Protein AF-A0A7W8QLI1-F1 (afdb_monomer)

Structure (mmCIF, N/CA/C/O backbone):
data_AF-A0A7W8QLI1-F1
#
_entry.id   AF-A0A7W8QLI1-F1
#
loop_
_atom_site.group_PDB
_atom_site.id
_atom_site.type_symbol
_atom_site.label_atom_id
_atom_site.label_alt_id
_atom_site.label_comp_id
_atom_site.label_asym_id
_atom_site.label_entity_id
_atom_site.label_seq_id
_atom_site.pdbx_PDB_ins_code
_atom_site.Cartn_x
_atom_site.Cartn_y
_atom_site.Cartn_z
_atom_site.occupancy
_atom_site.B_iso_or_equiv
_atom_site.auth_seq_id
_atom_site.auth_comp_id
_atom_site.auth_asym_id
_atom_site.auth_atom_id
_atom_site.pdbx_PDB_model_num
ATOM 1 N N . MET A 1 1 ? -13.094 5.333 18.932 1.00 64.50 1 MET A N 1
ATOM 2 C CA . MET A 1 1 ? -11.753 5.865 18.576 1.00 64.50 1 MET A CA 1
ATOM 3 C C . MET A 1 1 ? -10.749 4.792 18.133 1.00 64.50 1 MET A C 1
ATOM 5 O O . MET A 1 1 ? -9.987 5.063 17.218 1.00 64.50 1 MET A O 1
ATOM 9 N N . LYS A 1 2 ? -10.759 3.569 18.695 1.00 74.00 2 LYS A N 1
ATOM 10 C CA . LYS A 1 2 ? -9.807 2.491 18.329 1.00 74.00 2 LYS A CA 1
ATOM 11 C C . LYS A 1 2 ? -9.766 2.136 16.828 1.00 74.00 2 LYS A C 1
ATOM 13 O O . LYS A 1 2 ? -8.689 1.942 16.279 1.00 74.00 2 LYS A O 1
ATOM 18 N N . ILE A 1 3 ? -10.921 2.112 16.159 1.00 79.50 3 ILE A N 1
ATOM 19 C CA . ILE A 1 3 ? -11.038 1.781 14.724 1.00 79.50 3 ILE A CA 1
ATOM 20 C C . ILE A 1 3 ? -10.428 2.878 13.838 1.00 79.50 3 ILE A C 1
ATOM 22 O O . ILE A 1 3 ? -9.751 2.577 12.862 1.00 79.50 3 ILE A O 1
ATOM 26 N N . PHE A 1 4 ? -10.608 4.146 14.218 1.00 79.75 4 PHE A N 1
ATOM 27 C CA . PHE A 1 4 ? -10.034 5.283 13.497 1.00 79.75 4 PHE A CA 1
ATOM 28 C C . PHE A 1 4 ? -8.500 5.267 13.556 1.00 79.75 4 PHE A C 1
ATOM 30 O O . PHE A 1 4 ? -7.846 5.401 12.529 1.00 79.75 4 PHE A O 1
ATOM 37 N N . GLY A 1 5 ? -7.920 4.994 14.732 1.00 82.50 5 GLY A N 1
ATOM 38 C CA . GLY A 1 5 ? -6.468 4.834 14.870 1.00 82.50 5 GLY A CA 1
ATOM 39 C C . GLY A 1 5 ? -5.912 3.677 14.032 1.00 82.50 5 GLY A C 1
ATOM 40 O O . GLY A 1 5 ? -4.884 3.831 13.381 1.00 82.50 5 GLY A O 1
ATOM 41 N N . ALA A 1 6 ? -6.621 2.543 13.980 1.00 83.25 6 ALA A N 1
ATOM 42 C CA . ALA A 1 6 ? -6.238 1.408 13.138 1.00 83.25 6 ALA A CA 1
ATOM 43 C C . ALA A 1 6 ? -6.318 1.731 11.636 1.00 83.25 6 ALA A C 1
ATOM 45 O O . ALA A 1 6 ? -5.451 1.299 10.884 1.00 83.25 6 ALA A O 1
ATOM 46 N N . ALA A 1 7 ? -7.311 2.514 11.203 1.00 81.12 7 ALA A N 1
ATOM 47 C CA . ALA A 1 7 ? -7.433 2.958 9.814 1.00 81.12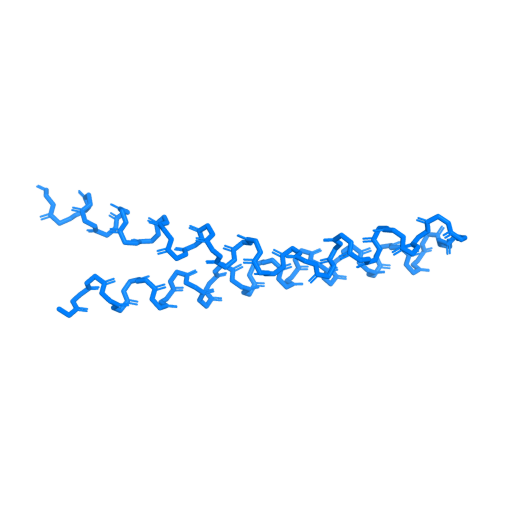 7 ALA A CA 1
ATOM 48 C C . ALA A 1 7 ? -6.286 3.895 9.415 1.00 81.12 7 ALA A C 1
ATOM 50 O O . ALA A 1 7 ? -5.695 3.715 8.356 1.00 81.12 7 ALA A O 1
ATOM 51 N N . VAL A 1 8 ? -5.926 4.851 10.280 1.00 85.75 8 VAL A N 1
ATOM 52 C CA . VAL A 1 8 ? -4.801 5.771 10.042 1.00 85.75 8 VAL A CA 1
ATOM 53 C C . VAL A 1 8 ? -3.471 5.015 10.015 1.00 85.75 8 VAL A C 1
ATOM 55 O O . VAL A 1 8 ? -2.675 5.216 9.104 1.00 85.75 8 VAL A O 1
ATOM 58 N N . LEU A 1 9 ? -3.243 4.091 10.953 1.00 86.75 9 LEU A N 1
ATOM 59 C CA . LEU A 1 9 ? -2.049 3.237 10.940 1.00 86.75 9 LEU A CA 1
ATOM 60 C C . LEU A 1 9 ? -2.004 2.332 9.703 1.00 86.75 9 LEU A C 1
ATOM 62 O O . LEU A 1 9 ? -0.939 2.143 9.122 1.00 86.75 9 LEU A O 1
ATOM 66 N N . GLY A 1 10 ? -3.155 1.812 9.277 1.00 86.12 10 GLY A N 1
ATOM 67 C CA . GLY A 1 10 ? -3.299 1.052 8.041 1.00 86.12 10 GLY A CA 1
ATOM 68 C C . GLY A 1 10 ? -2.988 1.875 6.794 1.00 86.12 10 GLY A C 1
ATOM 69 O O . GLY A 1 10 ? -2.268 1.395 5.925 1.00 86.12 10 GLY A O 1
ATOM 70 N N . LEU A 1 11 ? -3.468 3.120 6.726 1.00 84.38 11 LEU A N 1
ATOM 71 C CA . LEU A 1 11 ? -3.165 4.067 5.648 1.00 84.38 11 LEU A CA 1
ATOM 72 C C . LEU A 1 11 ? -1.666 4.344 5.563 1.00 84.38 11 LEU A C 1
ATOM 74 O O . LEU A 1 11 ? -1.082 4.209 4.494 1.00 84.38 11 LEU A O 1
ATOM 78 N N . VAL A 1 12 ? -1.041 4.692 6.690 1.00 88.25 12 VAL A N 1
ATOM 79 C CA . VAL A 1 12 ? 0.390 5.023 6.741 1.00 88.25 12 VAL A CA 1
ATOM 80 C C . VAL A 1 12 ? 1.244 3.794 6.429 1.00 88.25 12 VAL A C 1
ATOM 82 O O . VAL A 1 12 ? 2.155 3.874 5.610 1.00 88.25 12 VAL A O 1
ATOM 85 N N . GLY A 1 13 ? 0.930 2.643 7.028 1.00 86.50 13 GLY A N 1
ATOM 86 C CA . GLY A 1 13 ? 1.654 1.395 6.784 1.00 86.50 13 GLY A CA 1
ATOM 87 C C . GLY A 1 13 ? 1.501 0.900 5.346 1.00 86.50 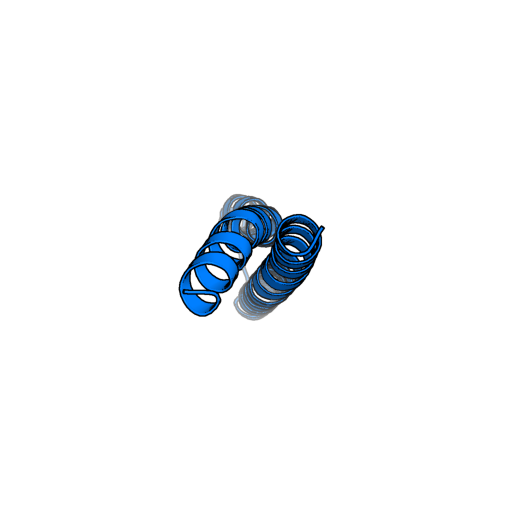13 GLY A C 1
ATOM 88 O O . GLY A 1 13 ? 2.485 0.525 4.713 1.00 86.50 13 GLY A O 1
ATOM 89 N N . GLY A 1 14 ? 0.283 0.956 4.803 1.00 85.75 14 GLY A N 1
ATOM 90 C CA . GLY A 1 14 ? 0.009 0.625 3.409 1.00 85.75 14 GLY A CA 1
ATOM 91 C C . GLY A 1 14 ? 0.724 1.571 2.446 1.00 85.75 14 GLY A C 1
ATOM 92 O O . GLY A 1 14 ? 1.339 1.106 1.489 1.00 85.75 14 GLY A O 1
ATOM 93 N N . TRP A 1 15 ? 0.714 2.877 2.723 1.00 89.94 15 TRP A N 1
ATOM 94 C CA . TRP A 1 15 ? 1.418 3.872 1.915 1.00 89.94 15 TRP A CA 1
ATOM 95 C C . TRP A 1 15 ? 2.927 3.630 1.899 1.00 89.94 15 TRP A C 1
ATOM 97 O O . TRP A 1 15 ? 3.514 3.550 0.824 1.00 89.94 15 TRP A O 1
ATOM 107 N N . LEU A 1 16 ? 3.545 3.432 3.070 1.00 88.75 16 LEU A N 1
ATOM 108 C CA . LEU A 1 16 ? 4.978 3.146 3.185 1.00 88.75 16 LEU A CA 1
ATOM 109 C C . LEU A 1 16 ? 5.363 1.870 2.435 1.00 88.75 16 LEU A C 1
ATOM 111 O O . LEU A 1 16 ? 6.368 1.856 1.728 1.00 88.75 16 LEU A O 1
ATOM 115 N N . LEU A 1 17 ? 4.558 0.810 2.551 1.00 88.12 17 LEU A N 1
ATOM 116 C CA . LEU A 1 17 ? 4.825 -0.453 1.869 1.00 88.12 17 LEU A CA 1
ATOM 117 C C . LEU A 1 17 ? 4.783 -0.291 0.345 1.00 88.12 17 LEU A C 1
ATOM 119 O O . LEU A 1 17 ? 5.670 -0.782 -0.350 1.00 88.12 17 LEU A O 1
ATOM 123 N N . GLY A 1 18 ? 3.782 0.422 -0.177 1.00 87.12 18 GLY A N 1
ATOM 124 C CA . GLY A 1 18 ? 3.702 0.690 -1.610 1.00 87.12 18 GLY A CA 1
ATOM 125 C C . GLY A 1 18 ? 4.751 1.679 -2.094 1.00 87.12 18 GLY A C 1
ATOM 126 O O . GLY A 1 18 ? 5.221 1.530 -3.214 1.00 87.12 18 GLY A O 1
ATOM 127 N N . PHE A 1 19 ? 5.174 2.631 -1.259 1.00 88.19 19 PHE A N 1
ATOM 128 C CA . PHE A 1 19 ? 6.311 3.504 -1.544 1.00 88.19 19 PHE A CA 1
ATOM 129 C C . PHE A 1 19 ? 7.601 2.697 -1.692 1.00 88.19 19 PHE A C 1
ATOM 131 O O . PHE A 1 19 ? 8.274 2.825 -2.706 1.00 88.19 19 PHE A O 1
ATOM 138 N N . LEU A 1 20 ? 7.893 1.787 -0.760 1.00 89.81 20 LEU A N 1
ATOM 139 C CA . LEU A 1 20 ? 9.045 0.884 -0.855 1.00 89.81 20 LEU A CA 1
ATOM 140 C C . LEU A 1 20 ? 9.012 0.021 -2.122 1.00 89.81 20 LEU A C 1
ATOM 142 O O . LE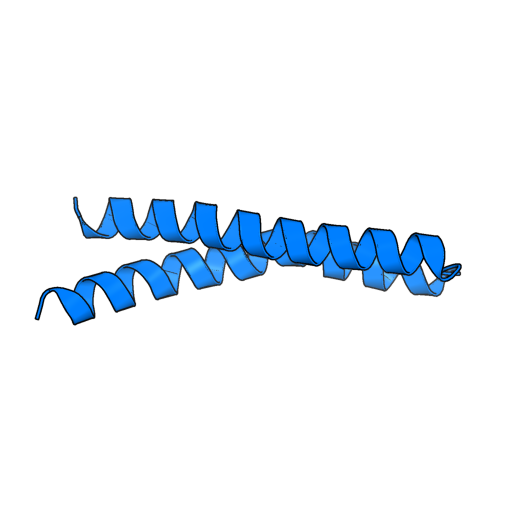U A 1 20 ? 10.019 -0.078 -2.822 1.00 89.81 20 LEU A O 1
ATOM 146 N N . LEU A 1 21 ? 7.857 -0.574 -2.437 1.00 87.25 21 LEU A N 1
ATOM 147 C CA . LEU A 1 21 ? 7.684 -1.358 -3.663 1.00 87.25 21 LEU A CA 1
ATOM 148 C C . LEU A 1 21 ? 7.899 -0.488 -4.911 1.00 87.25 21 LEU A C 1
ATOM 150 O O . LEU A 1 21 ? 8.583 -0.892 -5.848 1.00 87.25 21 LEU A O 1
ATOM 154 N N . SER A 1 22 ? 7.336 0.721 -4.895 1.00 86.38 22 SER A N 1
ATOM 155 C CA . SER A 1 22 ? 7.404 1.691 -5.983 1.00 86.38 22 SER A CA 1
ATOM 156 C C . SER A 1 22 ? 8.835 2.161 -6.249 1.00 86.38 22 SER A C 1
ATOM 158 O O . SER A 1 22 ? 9.293 2.162 -7.394 1.00 86.38 22 SER A O 1
ATOM 160 N N . SER A 1 23 ? 9.572 2.490 -5.186 1.00 84.00 23 SER A N 1
ATOM 161 C CA . SER A 1 23 ? 10.984 2.858 -5.254 1.00 84.00 23 SER A CA 1
ATOM 162 C C . SER A 1 23 ? 11.844 1.699 -5.749 1.00 84.00 23 SER A C 1
ATOM 164 O O . SER A 1 23 ? 12.692 1.906 -6.609 1.00 84.00 23 SER A O 1
ATOM 166 N N . GLY A 1 24 ? 11.604 0.473 -5.268 1.00 85.12 24 GLY A N 1
ATOM 167 C CA . GLY A 1 24 ? 12.346 -0.709 -5.711 1.00 85.12 24 GLY A CA 1
ATOM 168 C C . GLY A 1 24 ? 12.211 -0.968 -7.214 1.00 85.12 24 GLY A C 1
ATOM 169 O O . GLY A 1 24 ? 13.203 -1.251 -7.882 1.00 85.12 24 GLY A O 1
ATOM 170 N N . VAL A 1 25 ? 11.004 -0.810 -7.764 1.00 84.69 25 VAL A N 1
ATOM 171 C CA . VAL A 1 25 ? 10.765 -0.969 -9.206 1.00 84.69 25 VAL A CA 1
ATOM 172 C C . VAL A 1 25 ? 11.394 0.170 -10.013 1.00 84.69 25 VAL A C 1
ATOM 174 O O . VAL A 1 25 ? 11.994 -0.107 -11.047 1.00 84.69 25 VAL A O 1
ATOM 177 N N . HIS A 1 26 ? 11.322 1.423 -9.549 1.00 81.06 26 HIS A N 1
ATOM 178 C CA . HIS A 1 26 ? 12.007 2.540 -10.216 1.00 81.06 26 HIS A CA 1
ATOM 179 C C . HIS A 1 26 ? 13.520 2.323 -10.285 1.00 81.06 26 HIS A C 1
ATOM 181 O O . HIS A 1 26 ? 14.099 2.456 -11.359 1.00 81.06 26 HIS A O 1
ATOM 187 N N . ILE A 1 27 ? 14.132 1.907 -9.172 1.00 83.12 27 ILE A N 1
ATOM 188 C CA . ILE A 1 27 ? 15.555 1.560 -9.123 1.00 83.12 27 ILE A CA 1
ATOM 189 C C . ILE A 1 27 ? 15.842 0.442 -10.135 1.00 83.12 27 ILE A C 1
ATOM 191 O O . ILE A 1 27 ? 16.716 0.585 -10.982 1.00 83.12 27 ILE A O 1
ATOM 195 N N . ALA A 1 28 ? 15.070 -0.648 -10.124 1.00 83.00 28 ALA A N 1
ATOM 196 C CA . ALA A 1 28 ? 15.275 -1.752 -11.061 1.00 83.00 28 ALA A CA 1
ATOM 197 C C . ALA A 1 28 ? 15.178 -1.322 -12.539 1.00 83.00 28 ALA A C 1
ATOM 199 O O . ALA A 1 28 ? 15.988 -1.757 -13.354 1.00 83.00 28 ALA A O 1
ATOM 200 N N . LEU A 1 29 ? 14.221 -0.457 -12.889 1.00 82.00 29 LEU A N 1
ATOM 201 C CA . LEU A 1 29 ? 14.047 0.054 -14.254 1.00 82.00 29 LEU A CA 1
ATOM 202 C C . LEU A 1 29 ? 15.197 0.961 -14.700 1.00 82.00 29 LEU A C 1
ATOM 204 O O . LEU A 1 29 ? 15.596 0.909 -15.864 1.00 82.00 29 LEU A O 1
ATOM 208 N N . GLU A 1 30 ? 15.738 1.762 -13.782 1.00 77.56 30 GLU A N 1
ATOM 209 C CA . GLU A 1 30 ? 16.897 2.619 -14.033 1.00 77.56 30 GLU A CA 1
ATOM 210 C C . GLU A 1 30 ? 18.157 1.778 -14.298 1.00 77.56 30 GLU A C 1
ATOM 212 O O . GLU A 1 30 ? 18.884 2.030 -15.258 1.00 77.56 30 GLU A O 1
ATOM 217 N N . PHE A 1 31 ? 18.363 0.705 -13.526 1.00 79.31 31 PHE A N 1
ATOM 218 C CA . PHE A 1 31 ? 19.493 -0.214 -13.707 1.00 79.31 31 PHE A CA 1
ATOM 219 C C . PHE A 1 31 ? 19.378 -1.111 -14.951 1.00 79.31 31 PHE A C 1
ATOM 221 O O . PHE A 1 31 ? 20.400 -1.513 -15.506 1.00 79.31 31 PHE A O 1
ATOM 228 N N . LEU A 1 32 ? 18.161 -1.438 -15.398 1.00 79.75 32 LEU A N 1
ATOM 229 C CA . LEU A 1 32 ? 17.914 -2.325 -16.544 1.00 79.75 32 LEU A CA 1
ATOM 230 C C . LEU A 1 32 ? 17.769 -1.582 -17.886 1.00 79.75 32 LEU A C 1
ATOM 232 O O . LEU A 1 32 ? 17.545 -2.226 -18.910 1.00 79.75 32 LEU A O 1
ATOM 236 N N . GLY A 1 33 ? 17.927 -0.253 -17.905 1.00 67.88 33 GLY A N 1
ATOM 237 C CA . GLY A 1 33 ? 17.954 0.543 -19.137 1.00 67.88 33 GLY A CA 1
ATOM 238 C C . GLY A 1 33 ? 16.584 0.718 -19.798 1.00 67.88 33 GLY A C 1
ATOM 239 O O . GLY A 1 33 ? 16.450 0.524 -21.006 1.00 67.88 33 GLY A O 1
ATOM 240 N N . GLY A 1 34 ? 15.553 1.064 -19.019 1.00 66.88 34 GLY A N 1
ATOM 241 C CA . GLY A 1 34 ? 14.189 1.245 -19.523 1.00 66.88 34 GLY A CA 1
ATOM 242 C C . GLY A 1 34 ? 14.074 2.288 -20.650 1.00 66.88 34 GLY A C 1
ATOM 243 O O . GLY A 1 34 ? 14.198 3.485 -20.411 1.00 66.88 34 GLY A O 1
ATOM 244 N N . GLY A 1 35 ? 13.790 1.831 -21.877 1.00 65.31 35 GLY A N 1
ATOM 245 C CA . GLY A 1 35 ? 13.437 2.671 -23.034 1.00 65.31 35 GLY A CA 1
ATOM 246 C C . GLY A 1 35 ? 12.029 3.279 -22.936 1.00 65.31 35 GLY A C 1
ATOM 247 O O . GLY A 1 35 ? 11.409 3.233 -21.879 1.00 65.31 35 GLY A O 1
ATOM 248 N N . ALA A 1 36 ? 11.497 3.837 -24.030 1.00 59.69 36 ALA A N 1
ATOM 249 C CA . ALA A 1 36 ? 10.232 4.598 -24.063 1.00 59.69 36 ALA A CA 1
ATOM 250 C C . ALA A 1 36 ? 8.995 3.880 -23.459 1.00 59.69 36 ALA A C 1
ATOM 252 O O . ALA A 1 36 ? 8.086 4.544 -22.962 1.00 59.69 36 ALA A O 1
ATOM 253 N N . ASP A 1 37 ? 8.988 2.543 -23.399 1.00 65.00 37 ASP A N 1
ATOM 254 C CA . ASP A 1 37 ? 7.942 1.747 -22.730 1.00 65.00 37 ASP A CA 1
ATOM 255 C C . ASP A 1 37 ? 7.945 1.883 -21.191 1.00 65.00 37 ASP A C 1
ATOM 257 O O . ASP A 1 37 ? 6.964 1.562 -20.516 1.00 65.00 37 ASP A O 1
ATOM 261 N N . SER A 1 38 ? 9.022 2.414 -20.608 1.00 66.25 38 SER A N 1
ATOM 262 C CA . SER A 1 38 ? 9.165 2.628 -19.164 1.00 66.25 38 SER A CA 1
ATOM 263 C C . SER A 1 38 ? 8.278 3.750 -18.623 1.00 66.25 38 SER A C 1
ATOM 265 O O . SER A 1 38 ? 7.992 3.758 -17.429 1.00 66.25 38 SER A O 1
ATOM 267 N N . THR A 1 39 ? 7.774 4.662 -19.467 1.00 72.12 39 THR A N 1
ATOM 268 C CA . THR A 1 39 ? 6.898 5.760 -19.019 1.00 72.12 39 THR A CA 1
ATOM 269 C C . THR A 1 39 ? 5.565 5.239 -18.477 1.00 72.12 39 THR A C 1
ATOM 271 O O . THR A 1 39 ? 5.111 5.685 -17.424 1.00 72.12 39 THR A O 1
ATOM 274 N N . GLY A 1 40 ? 4.956 4.250 -19.141 1.00 74.56 40 GLY A N 1
ATOM 275 C CA . GLY A 1 40 ? 3.724 3.620 -18.654 1.00 74.56 40 GLY A CA 1
ATOM 276 C C . GLY A 1 40 ? 3.945 2.873 -17.337 1.00 74.56 40 GLY A C 1
ATOM 277 O O . GLY A 1 40 ? 3.129 2.963 -16.417 1.00 74.56 40 GLY A O 1
ATOM 278 N N . VAL A 1 41 ? 5.092 2.200 -17.217 1.00 74.31 41 VAL A N 1
ATOM 279 C CA . VAL A 1 41 ? 5.486 1.504 -15.989 1.00 74.31 41 VAL A CA 1
ATOM 280 C C . VAL A 1 41 ? 5.743 2.504 -14.859 1.00 74.31 41 VAL A C 1
ATOM 282 O O . VAL A 1 41 ? 5.227 2.307 -13.766 1.00 74.31 41 VAL A O 1
ATOM 285 N N . ALA A 1 42 ? 6.434 3.617 -15.111 1.00 73.12 42 ALA A N 1
ATOM 286 C CA . ALA A 1 42 ? 6.691 4.659 -14.116 1.00 73.12 42 ALA A C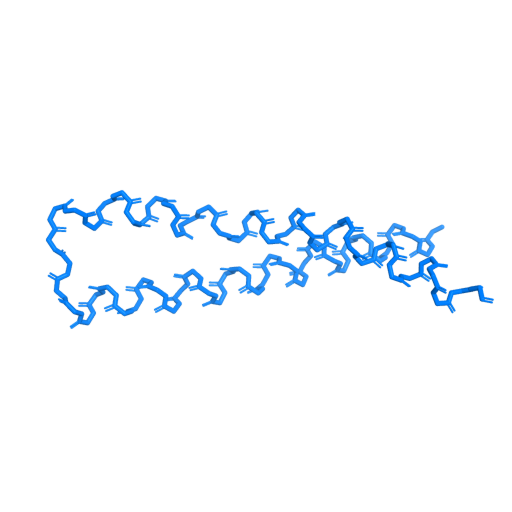A 1
ATOM 287 C C . ALA A 1 42 ? 5.390 5.267 -13.558 1.00 73.12 42 ALA A C 1
ATOM 289 O O . ALA A 1 42 ? 5.256 5.433 -12.344 1.00 73.12 42 ALA A O 1
ATOM 290 N N . ILE A 1 43 ? 4.392 5.515 -14.417 1.00 78.00 43 ILE A N 1
ATOM 291 C CA . ILE A 1 43 ? 3.067 5.999 -13.993 1.00 78.00 43 ILE A CA 1
ATOM 292 C C . ILE A 1 43 ? 2.359 4.954 -13.120 1.00 78.00 43 ILE A C 1
ATOM 294 O O . ILE A 1 43 ? 1.877 5.282 -12.035 1.00 78.00 43 ILE A O 1
ATOM 298 N N . ALA A 1 44 ? 2.314 3.692 -13.560 1.00 79.50 44 ALA A N 1
ATOM 299 C CA . ALA A 1 44 ? 1.672 2.619 -12.802 1.00 79.50 44 ALA A CA 1
ATOM 300 C C . ALA A 1 44 ? 2.338 2.415 -11.432 1.00 79.50 44 ALA A C 1
ATOM 302 O O . ALA A 1 44 ? 1.660 2.296 -10.412 1.00 79.50 44 ALA A O 1
ATOM 303 N N . VAL A 1 45 ? 3.669 2.444 -11.401 1.00 83.00 45 VAL A N 1
ATOM 304 C CA . VAL A 1 45 ? 4.489 2.295 -10.198 1.00 83.00 45 VAL A CA 1
ATOM 305 C C . VAL A 1 45 ? 4.314 3.496 -9.261 1.00 83.00 45 VAL A C 1
ATOM 307 O O . VAL A 1 45 ? 4.252 3.316 -8.046 1.00 83.00 45 VAL A O 1
ATOM 310 N N . GLY A 1 46 ? 4.137 4.709 -9.792 1.00 80.38 46 GLY A N 1
ATOM 311 C CA . GLY A 1 46 ? 3.805 5.906 -9.013 1.00 80.38 46 GLY A CA 1
ATOM 312 C C . GLY A 1 46 ? 2.439 5.843 -8.314 1.00 80.38 46 GLY A C 1
ATOM 313 O O . GLY A 1 46 ? 2.249 6.484 -7.283 1.00 80.38 46 GLY A O 1
ATOM 314 N N . LEU A 1 47 ? 1.499 5.033 -8.818 1.00 83.94 47 LEU A N 1
ATOM 315 C CA . LEU A 1 47 ? 0.182 4.825 -8.202 1.00 83.94 47 LEU A CA 1
ATOM 316 C C . LEU A 1 47 ? 0.180 3.752 -7.099 1.00 83.94 47 LEU A C 1
ATOM 318 O O . LEU A 1 47 ? -0.728 3.735 -6.262 1.00 83.94 47 LEU A O 1
ATOM 322 N N . VAL A 1 48 ? 1.199 2.887 -7.058 1.00 86.62 48 VAL A N 1
ATOM 323 C CA . VAL A 1 48 ? 1.317 1.781 -6.090 1.00 86.62 48 VAL A CA 1
ATOM 324 C C . VAL A 1 48 ? 1.184 2.238 -4.628 1.00 86.62 48 VAL A C 1
ATOM 326 O O . VAL A 1 48 ? 0.394 1.613 -3.919 1.00 86.62 48 VAL A O 1
ATOM 329 N N . PRO A 1 49 ? 1.838 3.326 -4.161 1.00 84.19 49 PRO A N 1
ATOM 330 C CA . PRO A 1 49 ? 1.724 3.785 -2.771 1.00 84.19 49 PRO A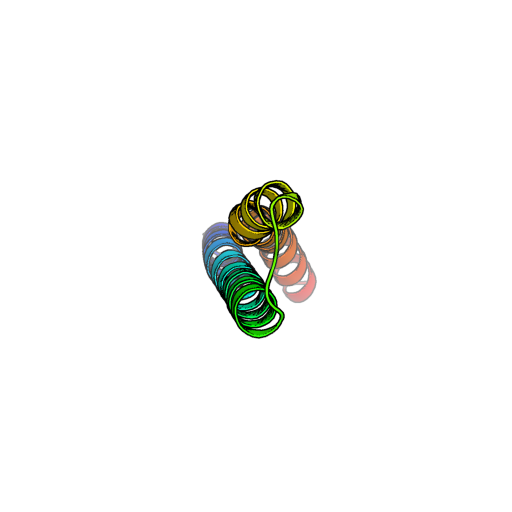 CA 1
ATOM 331 C C . PRO A 1 49 ? 0.291 4.135 -2.370 1.00 84.19 49 PRO A C 1
ATOM 333 O O . PRO A 1 49 ? -0.127 3.883 -1.242 1.00 84.19 49 PRO A O 1
ATOM 336 N N . TYR A 1 50 ? -0.489 4.698 -3.291 1.00 82.75 50 TYR A N 1
ATOM 337 C CA . TYR A 1 50 ? -1.873 5.086 -3.027 1.00 82.75 50 TYR A CA 1
ATOM 338 C C . TYR A 1 50 ? -2.799 3.866 -2.987 1.00 82.75 50 TYR A C 1
ATOM 340 O O . TYR A 1 50 ? -3.648 3.761 -2.100 1.00 82.75 50 TYR A O 1
ATOM 348 N N . GLY A 1 51 ? -2.604 2.911 -3.902 1.00 85.81 51 GLY A N 1
ATOM 349 C CA . GLY A 1 51 ? -3.366 1.662 -3.922 1.00 85.81 51 GLY A CA 1
ATOM 350 C C . GLY A 1 51 ? -3.149 0.829 -2.657 1.00 85.81 51 GLY A C 1
ATOM 351 O O . GLY A 1 51 ? -4.108 0.391 -2.019 1.00 85.81 51 GLY A O 1
ATOM 352 N N . THR A 1 52 ? -1.898 0.662 -2.230 1.00 85.88 52 THR A N 1
ATOM 353 C CA . THR A 1 52 ? -1.576 -0.083 -1.006 1.00 85.88 52 THR A CA 1
ATOM 354 C C . THR A 1 52 ? -2.014 0.657 0.255 1.00 85.88 52 THR A C 1
ATOM 356 O O . THR A 1 52 ? -2.438 0.004 1.209 1.00 85.88 52 THR A O 1
ATOM 359 N N . ALA A 1 53 ? -1.983 1.995 0.269 1.00 83.44 53 ALA A N 1
ATOM 360 C CA . ALA A 1 53 ? -2.544 2.795 1.357 1.00 83.44 53 ALA A CA 1
ATOM 361 C C . ALA A 1 53 ? -4.044 2.538 1.529 1.00 83.44 53 ALA A C 1
ATOM 363 O O . ALA A 1 53 ? -4.491 2.294 2.646 1.00 83.44 53 ALA A O 1
ATOM 364 N N . LEU A 1 54 ? -4.812 2.527 0.433 1.00 86.06 54 LEU A N 1
ATOM 365 C CA . LEU A 1 54 ? -6.247 2.224 0.459 1.00 86.06 54 LEU A CA 1
ATOM 366 C C . LEU A 1 54 ? -6.523 0.803 0.962 1.00 86.06 54 LEU A C 1
ATOM 368 O O . LEU A 1 54 ? -7.401 0.608 1.801 1.00 86.06 54 LEU A O 1
ATOM 372 N N . ILE A 1 55 ? -5.743 -0.185 0.514 1.00 87.88 55 ILE A N 1
ATOM 373 C CA . ILE A 1 55 ? -5.856 -1.564 1.011 1.00 87.88 55 ILE A CA 1
ATOM 374 C C . ILE A 1 55 ? -5.559 -1.608 2.514 1.00 87.88 55 ILE A C 1
ATOM 376 O O . ILE A 1 55 ? -6.343 -2.165 3.280 1.00 87.88 55 ILE A O 1
ATOM 380 N N . GLY A 1 56 ? -4.471 -0.978 2.961 1.00 82.56 56 GLY A N 1
ATOM 381 C CA . GLY A 1 56 ? -4.110 -0.899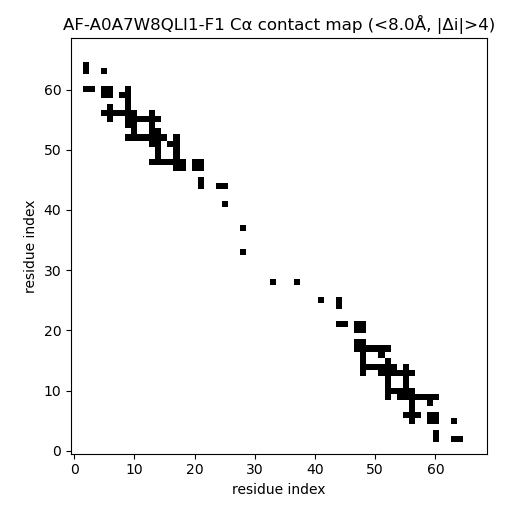 4.375 1.00 82.56 56 GLY A CA 1
ATOM 382 C C . GLY A 1 56 ? -5.183 -0.211 5.225 1.00 82.56 56 GLY A C 1
ATOM 383 O O . GLY A 1 56 ? -5.511 -0.703 6.307 1.00 82.56 56 GLY A O 1
ATOM 384 N N . ALA A 1 57 ? -5.795 0.859 4.707 1.00 84.31 57 ALA A N 1
ATOM 385 C CA . ALA A 1 57 ? -6.892 1.594 5.338 1.00 84.31 57 ALA A CA 1
ATOM 386 C C . ALA A 1 57 ? -8.116 0.722 5.623 1.00 84.31 57 ALA A C 1
ATOM 388 O O . ALA A 1 57 ? -8.801 0.936 6.619 1.00 84.31 57 ALA A O 1
ATOM 389 N N . VAL A 1 58 ? -8.398 -0.247 4.749 1.00 86.56 58 VAL A N 1
ATOM 390 C CA . VAL A 1 58 ? -9.547 -1.155 4.865 1.00 86.56 58 VAL A CA 1
ATOM 391 C C . VAL A 1 58 ? -9.184 -2.398 5.678 1.00 86.56 58 VAL A C 1
ATOM 393 O O . VAL A 1 58 ? -9.940 -2.816 6.554 1.00 86.56 58 VAL A O 1
ATOM 396 N N . VAL A 1 59 ? -8.012 -2.984 5.430 1.00 85.50 59 VAL A N 1
ATOM 397 C CA . VAL A 1 59 ? -7.585 -4.241 6.057 1.00 85.50 59 VAL A CA 1
ATOM 398 C C . VAL A 1 59 ? -7.269 -4.050 7.541 1.00 85.50 59 VAL A C 1
ATOM 400 O O . VAL A 1 59 ? -7.697 -4.867 8.358 1.00 85.50 59 VAL A O 1
ATOM 403 N N . ALA A 1 60 ? -6.567 -2.980 7.928 1.00 84.94 60 ALA A N 1
ATOM 404 C CA . ALA A 1 60 ? -6.143 -2.796 9.317 1.00 84.94 60 ALA A CA 1
ATOM 405 C C . ALA A 1 60 ? -7.323 -2.673 10.308 1.00 84.94 60 ALA A C 1
ATOM 407 O O . ALA A 1 60 ? -7.301 -3.364 11.332 1.00 84.94 60 ALA A O 1
ATOM 408 N N . PRO A 1 61 ? -8.397 -1.906 10.023 1.00 79.19 61 PRO A N 1
ATOM 409 C CA . PRO A 1 61 ? -9.602 -1.892 10.852 1.00 79.19 61 PRO A CA 1
ATOM 410 C C . PRO A 1 61 ? -10.306 -3.245 10.938 1.00 79.19 61 PRO A C 1
ATOM 412 O O . PRO A 1 61 ? -10.743 -3.632 12.020 1.00 79.19 61 PRO A O 1
ATOM 415 N N . VAL A 1 62 ? -10.399 -3.981 9.823 1.00 85.06 62 VAL A N 1
ATOM 416 C CA . VAL A 1 62 ? -11.042 -5.305 9.781 1.00 85.06 62 VAL A CA 1
ATOM 417 C C . VAL A 1 62 ? -10.281 -6.301 10.653 1.00 85.06 62 VAL A C 1
ATOM 419 O O . VAL A 1 62 ? -10.889 -7.027 11.440 1.00 85.06 62 VAL A O 1
ATOM 422 N N . VAL A 1 63 ? -8.950 -6.314 10.566 1.00 84.44 63 VAL A N 1
ATOM 423 C CA . VAL A 1 63 ? -8.097 -7.167 11.404 1.00 84.44 63 VAL A CA 1
ATOM 424 C C . VAL A 1 63 ? -8.208 -6.768 12.878 1.00 84.44 63 VAL A C 1
ATOM 426 O O . VAL A 1 63 ? -8.364 -7.639 13.734 1.00 84.44 63 VAL A O 1
ATOM 429 N N . ALA A 1 64 ? -8.183 -5.467 13.184 1.00 82.62 64 ALA A N 1
ATOM 430 C CA . ALA A 1 64 ? -8.331 -4.968 14.549 1.00 82.62 64 ALA A CA 1
ATOM 431 C C . ALA A 1 64 ? -9.695 -5.339 15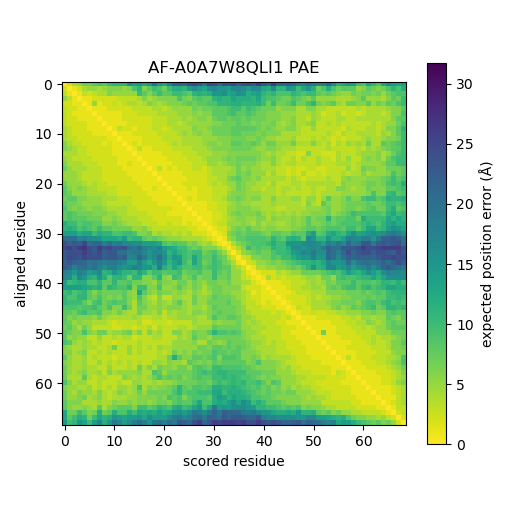.159 1.00 82.62 64 ALA A C 1
ATOM 433 O O . ALA A 1 64 ? -9.752 -5.773 16.308 1.00 82.62 64 ALA A O 1
ATOM 434 N N . ALA A 1 65 ? -10.780 -5.229 14.387 1.00 81.94 65 ALA A N 1
ATOM 435 C CA . ALA A 1 65 ? -12.120 -5.618 14.817 1.00 81.94 65 ALA A CA 1
ATOM 436 C C . ALA A 1 65 ? -12.246 -7.133 15.039 1.00 81.94 65 ALA A C 1
ATOM 438 O O . ALA A 1 65 ? -12.896 -7.556 15.991 1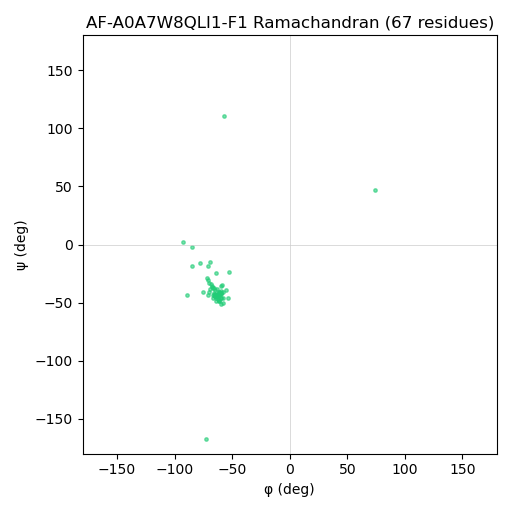.00 81.94 65 ALA A O 1
ATOM 439 N N . ARG A 1 66 ? -11.592 -7.954 14.206 1.00 82.00 66 ARG A N 1
ATOM 440 C CA . ARG A 1 66 ? -11.570 -9.416 14.373 1.00 82.00 66 ARG A CA 1
ATOM 441 C C . ARG A 1 66 ? -10.782 -9.873 15.599 1.00 82.00 66 ARG A C 1
ATOM 443 O O . ARG A 1 66 ? -11.168 -10.864 16.195 1.00 82.00 66 ARG A O 1
ATOM 450 N N . ARG A 1 67 ? -9.705 -9.174 15.978 1.00 72.81 67 ARG A N 1
ATOM 451 C CA . ARG A 1 67 ? -8.902 -9.499 17.176 1.00 72.81 67 ARG A CA 1
ATOM 452 C C . ARG A 1 67 ? -9.531 -9.055 18.497 1.00 72.81 67 ARG A C 1
ATOM 454 O O . ARG A 1 67 ? -9.073 -9.480 19.548 1.00 72.81 67 ARG A O 1
ATOM 461 N N . ALA A 1 68 ? -10.520 -8.166 18.455 1.00 60.78 68 ALA A N 1
ATOM 462 C CA . ALA A 1 68 ? -11.234 -7.702 19.644 1.00 60.78 68 ALA A CA 1
ATOM 463 C C . ALA A 1 68 ? -12.398 -8.626 20.055 1.00 60.78 68 ALA A C 1
ATOM 465 O O . ALA A 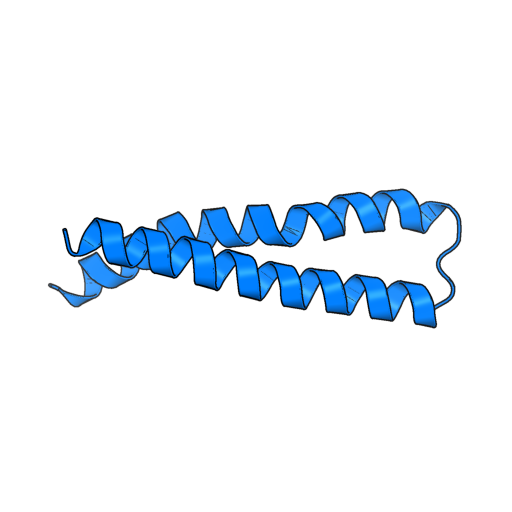1 68 ? -13.080 -8.328 21.034 1.00 60.78 68 ALA A O 1
ATOM 466 N N . LYS A 1 69 ? -12.641 -9.690 19.285 1.00 53.00 69 LYS A N 1
ATOM 467 C CA . LYS A 1 69 ? -13.674 -10.701 19.500 1.00 53.00 69 LYS A CA 1
ATOM 468 C C . LYS A 1 69 ? -13.026 -11.996 19.974 1.00 53.00 69 LYS A C 1
ATOM 470 O O . LYS A 1 69 ? -13.672 -12.681 20.790 1.00 53.00 69 LYS A O 1
#

pLDDT: mean 80.46, std 7.94, range [53.0, 89.94]

Foldseek 3Di:
DVLVVQLVVLLVVQLVVLVVVLVVVVVVCVVVPPDPVCVVVNVVSVCRSVVRSVVRNVVRSVVVVVVVD

Solvent-accessible surface area (backbone atoms only — not comparable to full-atom values): 3489 Å² total; per-residue (Å²): 111,73,56,58,55,31,22,54,52,13,26,52,54,17,24,52,52,18,42,53,53,26,52,53,50,51,52,52,40,66,76,69,63,62,56,86,76,40,57,63,51,51,54,57,37,68,45,35,20,59,55,31,12,53,50,20,32,56,49,35,30,54,52,54,58,60,71,76,108

Mean predicted aligned error: 6.71 Å

Sequence (69 aa):
MKIFGAAVLGLVGGWLLGFLLSSGVHIALEFLGGGADSTGVAIAVGLVPYGTALIGAVVAPVVAARRAK

Secondary structure (DSSP, 8-state):
-HHHHHHHHHHHHHHHHHHHHHHHHHHHHHHTT--TTHHHHHHHHHHHHHHHHHHHHHHHHHHHHHHT-

InterPro domains:
  IPR046001 Protein of unknown function DUF5957 [PF19382] (3-67)

Radius of gyration: 15.57 Å; Cα contacts (8 Å, |Δi|>4): 70; chains: 1; bounding box: 33×17×44 Å

Organism: NCBI:txid157465